Protein AF-A0A060BIB0-F1 (afdb_monomer_lite)

Structure (mmCIF, N/CA/C/O backbone):
data_AF-A0A060BIB0-F1
#
_entry.id   AF-A0A060BIB0-F1
#
loop_
_atom_site.group_PDB
_atom_site.id
_atom_site.type_symbol
_atom_site.label_atom_id
_atom_site.label_alt_id
_atom_site.label_comp_id
_atom_site.label_asym_id
_atom_site.label_entity_id
_atom_site.label_seq_id
_atom_site.pdbx_PDB_ins_code
_atom_site.Cartn_x
_atom_site.Cartn_y
_atom_site.Cartn_z
_atom_site.occupancy
_atom_site.B_iso_or_equiv
_atom_site.auth_seq_id
_atom_site.auth_comp_id
_atom_site.auth_asym_id
_atom_site.auth_atom_id
_atom_site.pdbx_PDB_model_num
ATOM 1 N N . HIS A 1 1 ? 27.820 -22.436 -10.047 1.00 47.22 1 HIS A N 1
ATOM 2 C CA . HIS A 1 1 ? 26.794 -23.005 -9.158 1.00 47.22 1 HIS A CA 1
ATOM 3 C C . HIS A 1 1 ? 25.619 -22.048 -9.195 1.00 47.22 1 HIS A C 1
ATOM 5 O O . HI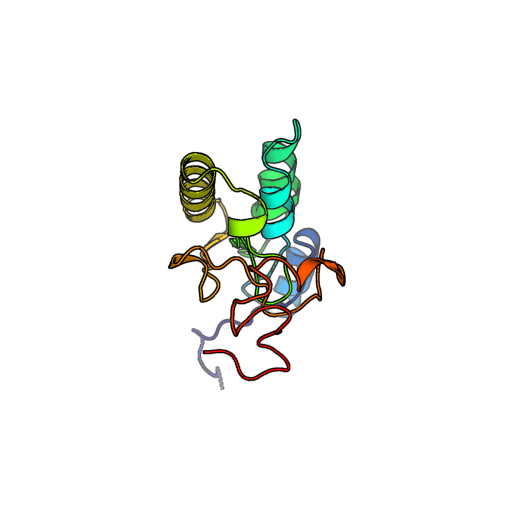S A 1 1 ? 25.617 -21.094 -8.431 1.00 47.22 1 HIS A O 1
ATOM 11 N N . ASP A 1 2 ? 24.694 -22.242 -10.137 1.00 58.00 2 ASP A N 1
ATOM 12 C CA . ASP A 1 2 ? 23.439 -21.484 -10.164 1.00 58.00 2 ASP A CA 1
ATOM 13 C C . ASP A 1 2 ? 22.586 -21.990 -9.004 1.00 58.00 2 ASP A C 1
ATOM 15 O O . ASP A 1 2 ? 21.929 -23.028 -9.093 1.00 58.00 2 ASP A O 1
ATOM 19 N N . ALA A 1 3 ? 22.715 -21.323 -7.861 1.00 70.62 3 ALA A N 1
ATOM 20 C CA . ALA A 1 3 ? 21.823 -21.521 -6.737 1.00 70.62 3 ALA A CA 1
ATOM 21 C C . ALA A 1 3 ? 20.430 -21.052 -7.182 1.00 70.62 3 ALA A C 1
ATOM 23 O O . ALA A 1 3 ? 20.235 -19.864 -7.396 1.00 70.62 3 ALA A O 1
ATOM 24 N N . ASP A 1 4 ? 19.531 -22.013 -7.406 1.00 84.38 4 ASP A N 1
ATOM 25 C CA . ASP A 1 4 ? 18.105 -21.864 -7.727 1.00 84.38 4 ASP A CA 1
ATOM 26 C C . ASP A 1 4 ? 17.728 -20.706 -8.680 1.00 84.38 4 ASP A C 1
ATOM 28 O O . ASP A 1 4 ? 17.464 -19.577 -8.268 1.00 84.38 4 ASP A O 1
ATOM 32 N N . SER A 1 5 ? 17.593 -21.009 -9.978 1.00 85.00 5 SER A N 1
ATOM 33 C CA . SER A 1 5 ? 17.147 -20.044 -10.997 1.00 85.00 5 SER A CA 1
ATOM 34 C C . SER A 1 5 ? 15.724 -19.503 -10.785 1.00 85.00 5 SER A C 1
ATOM 36 O O . SER A 1 5 ? 15.332 -18.560 -11.472 1.00 85.00 5 SER A O 1
ATOM 38 N N . GLY A 1 6 ? 14.937 -20.117 -9.895 1.00 90.38 6 GLY A N 1
ATOM 39 C CA . GLY A 1 6 ? 13.609 -19.654 -9.501 1.00 90.38 6 GLY A CA 1
ATOM 40 C C . GLY A 1 6 ? 13.614 -18.663 -8.335 1.00 90.38 6 GLY A C 1
ATOM 41 O O . GLY A 1 6 ? 12.561 -18.108 -8.021 1.00 90.38 6 GLY A O 1
ATOM 42 N N . PHE A 1 7 ? 14.763 -18.419 -7.697 1.00 94.25 7 PHE A N 1
ATOM 43 C CA . PHE A 1 7 ? 14.845 -17.546 -6.533 1.00 94.25 7 PHE A CA 1
ATOM 44 C C . PHE A 1 7 ? 14.578 -16.077 -6.901 1.00 94.25 7 PHE A C 1
ATOM 46 O O . PHE A 1 7 ? 15.178 -15.520 -7.824 1.00 94.25 7 PHE A O 1
ATOM 53 N N . ILE A 1 8 ? 13.680 -15.430 -6.155 1.00 95.06 8 ILE A N 1
ATOM 54 C CA . ILE A 1 8 ? 13.283 -14.033 -6.364 1.00 95.06 8 ILE A CA 1
ATOM 55 C C . ILE A 1 8 ? 13.875 -13.172 -5.252 1.00 95.06 8 ILE A C 1
ATOM 57 O O . ILE A 1 8 ? 13.565 -13.353 -4.077 1.00 95.06 8 ILE A O 1
ATOM 61 N N . LEU A 1 9 ? 14.680 -12.183 -5.641 1.00 96.69 9 LEU A N 1
ATOM 62 C CA . LEU A 1 9 ? 15.106 -11.103 -4.755 1.00 96.69 9 LEU A CA 1
ATOM 63 C C . LEU A 1 9 ? 14.104 -9.944 -4.830 1.00 96.69 9 LEU A C 1
ATOM 65 O O . LEU A 1 9 ? 13.848 -9.403 -5.912 1.00 96.69 9 LEU A O 1
ATOM 69 N N . TRP A 1 10 ? 13.575 -9.551 -3.672 1.00 97.81 10 TRP A N 1
ATOM 70 C CA . TRP A 1 10 ? 12.656 -8.426 -3.502 1.00 97.81 10 TRP A CA 1
ATOM 71 C C . TRP A 1 10 ? 13.405 -7.220 -2.923 1.00 97.81 10 TRP A C 1
ATOM 73 O O . TRP A 1 10 ? 13.979 -7.292 -1.842 1.00 97.81 10 TRP A O 1
ATOM 83 N N . SER A 1 11 ? 13.420 -6.116 -3.671 1.00 98.12 11 SER A N 1
ATOM 84 C CA . SER A 1 11 ? 13.951 -4.830 -3.227 1.00 98.12 11 SER A CA 1
ATOM 85 C C . SER A 1 11 ? 12.944 -4.095 -2.339 1.00 98.12 11 SER A C 1
ATOM 87 O O . SER A 1 11 ? 11.837 -3.788 -2.783 1.00 98.12 11 SER A O 1
ATOM 89 N N . GLU A 1 12 ? 13.361 -3.724 -1.129 1.00 97.06 12 GLU A N 1
ATOM 90 C CA . GLU A 1 12 ? 12.583 -2.898 -0.188 1.00 97.06 12 GLU A CA 1
ATOM 91 C C . GLU A 1 12 ? 12.495 -1.414 -0.607 1.00 97.06 12 GLU A C 1
ATOM 93 O O . GLU A 1 12 ? 12.114 -0.541 0.168 1.00 97.06 12 GLU A O 1
ATOM 98 N N . ASN A 1 13 ? 12.884 -1.072 -1.835 1.00 97.31 13 ASN A N 1
ATOM 99 C CA . ASN A 1 13 ? 12.819 0.306 -2.287 1.00 97.31 13 ASN A CA 1
ATOM 100 C C . ASN A 1 13 ? 11.360 0.720 -2.539 1.00 97.31 13 ASN A C 1
ATOM 102 O O . ASN A 1 13 ? 10.609 0.045 -3.246 1.00 97.31 13 ASN A O 1
ATOM 106 N N . LEU A 1 14 ? 10.963 1.840 -1.941 1.00 97.56 14 LEU A N 1
ATOM 107 C CA . LEU A 1 14 ? 9.611 2.368 -2.063 1.00 97.56 14 LEU A CA 1
ATOM 108 C C . LEU A 1 14 ? 9.417 3.160 -3.353 1.00 97.56 14 LEU A C 1
ATOM 110 O O . LEU A 1 14 ? 8.287 3.266 -3.795 1.00 97.56 14 LEU A O 1
ATOM 114 N N . ASP A 1 15 ? 10.472 3.701 -3.970 1.00 97.50 15 ASP A N 1
ATOM 115 C CA . ASP A 1 15 ? 10.366 4.500 -5.195 1.00 97.50 15 ASP A CA 1
ATOM 116 C C . ASP A 1 15 ? 10.354 3.607 -6.452 1.00 97.50 15 ASP A C 1
ATOM 118 O O . ASP A 1 15 ? 11.395 3.042 -6.812 1.00 97.50 15 ASP A O 1
ATOM 122 N N . PRO A 1 16 ? 9.230 3.507 -7.191 1.00 97.44 16 PRO A N 1
ATOM 123 C CA . PRO A 1 16 ? 9.155 2.730 -8.425 1.00 97.44 16 PRO A CA 1
ATOM 124 C C . PRO A 1 16 ? 10.141 3.199 -9.502 1.00 97.44 16 PRO A C 1
ATOM 126 O O . PRO A 1 16 ? 10.565 2.398 -10.335 1.00 97.44 16 PRO A O 1
ATOM 129 N N . ALA A 1 17 ? 10.571 4.468 -9.489 1.00 97.69 17 ALA A N 1
ATOM 130 C CA . ALA A 1 17 ? 11.569 4.968 -10.435 1.00 97.69 17 ALA A CA 1
ATOM 131 C C . ALA A 1 17 ? 12.948 4.312 -10.251 1.00 97.69 17 ALA A C 1
ATOM 133 O O . ALA A 1 17 ? 13.761 4.315 -11.178 1.00 97.69 17 ALA A O 1
ATOM 134 N N . ALA A 1 18 ? 13.210 3.702 -9.092 1.00 97.69 18 ALA A N 1
ATOM 135 C CA . ALA A 1 18 ? 14.424 2.939 -8.843 1.00 97.69 18 ALA A CA 1
ATOM 136 C C . ALA A 1 18 ? 14.411 1.535 -9.479 1.00 97.69 18 ALA A C 1
ATOM 138 O O . ALA A 1 18 ? 15.417 0.827 -9.388 1.00 97.69 18 ALA A O 1
ATOM 139 N N . GLY A 1 19 ? 13.324 1.131 -10.153 1.00 97.31 19 GLY A N 1
ATOM 140 C CA . GLY A 1 19 ? 13.174 -0.196 -10.756 1.00 97.31 19 GLY A CA 1
ATOM 141 C C . GLY A 1 19 ? 14.315 -0.581 -11.706 1.00 97.31 19 GLY A C 1
ATOM 142 O O . GLY A 1 19 ? 14.835 -1.692 -11.614 1.00 97.31 19 GLY A O 1
ATOM 143 N N . SER A 1 20 ? 14.783 0.340 -12.557 1.00 97.44 20 SER A N 1
ATOM 144 C CA . SER A 1 20 ? 15.910 0.078 -13.472 1.00 97.44 20 SER A CA 1
ATOM 145 C C . SER A 1 20 ? 17.214 -0.210 -12.717 1.00 97.44 20 SER A C 1
ATOM 147 O O . SER A 1 20 ? 17.966 -1.111 -13.091 1.00 97.44 20 SER A O 1
ATOM 149 N N . LYS A 1 21 ? 17.468 0.525 -11.624 1.00 98.00 21 LYS A N 1
ATOM 150 C CA . LYS A 1 21 ? 18.641 0.323 -10.764 1.00 98.00 21 LYS A CA 1
ATOM 151 C C . LYS A 1 21 ? 18.548 -1.012 -10.022 1.00 98.00 21 LYS A C 1
ATOM 153 O O . LYS A 1 21 ? 19.481 -1.803 -10.094 1.00 98.00 21 LYS A O 1
ATOM 158 N N . ALA A 1 22 ? 17.410 -1.297 -9.389 1.00 97.88 22 ALA A N 1
ATOM 159 C CA . ALA A 1 22 ? 17.183 -2.556 -8.681 1.00 97.88 22 ALA A CA 1
ATOM 160 C C . ALA A 1 22 ? 17.324 -3.770 -9.620 1.00 97.88 22 ALA A C 1
ATOM 162 O O . ALA A 1 22 ? 17.942 -4.774 -9.273 1.00 97.88 22 ALA A O 1
ATOM 163 N N . LYS A 1 23 ? 16.831 -3.662 -10.858 1.00 97.69 23 LYS A N 1
ATOM 164 C CA . LYS A 1 23 ? 17.000 -4.702 -11.880 1.00 97.69 23 LYS A CA 1
ATOM 165 C C . LYS A 1 23 ? 18.471 -4.958 -12.216 1.00 97.69 23 LYS A C 1
ATOM 167 O O . LYS A 1 23 ? 18.868 -6.114 -12.339 1.00 97.69 23 LYS A O 1
ATOM 172 N N . ALA A 1 24 ? 19.278 -3.903 -12.349 1.00 97.69 24 ALA A N 1
ATOM 173 C CA . ALA A 1 24 ? 20.717 -4.023 -12.595 1.00 97.69 24 ALA A CA 1
ATOM 174 C C . ALA A 1 24 ? 21.471 -4.660 -11.410 1.00 97.69 24 ALA A C 1
ATOM 176 O O . ALA A 1 24 ? 22.474 -5.336 -11.616 1.00 97.69 24 ALA A O 1
ATOM 177 N N . GLU A 1 25 ? 20.960 -4.490 -10.189 1.00 97.00 25 GLU A N 1
ATOM 178 C CA . GLU A 1 25 ? 21.479 -5.105 -8.958 1.00 97.00 25 GLU A CA 1
ATOM 179 C C . GLU A 1 25 ? 21.005 -6.560 -8.752 1.00 97.00 25 GLU A C 1
ATOM 181 O O . GLU A 1 25 ? 21.425 -7.216 -7.802 1.00 97.00 25 GLU A O 1
ATOM 186 N N . GLY A 1 26 ? 20.166 -7.092 -9.650 1.00 95.88 26 GLY A N 1
ATOM 187 C CA . GLY A 1 26 ? 19.717 -8.489 -9.637 1.00 95.88 26 GLY A CA 1
ATOM 188 C C . GLY A 1 26 ? 18.354 -8.734 -8.984 1.00 95.88 26 GLY A C 1
ATOM 189 O O . GLY A 1 26 ? 17.908 -9.882 -8.935 1.00 95.88 26 GLY A O 1
ATOM 190 N N . TYR A 1 27 ? 17.658 -7.688 -8.531 1.00 97.69 27 TYR A N 1
ATOM 191 C CA . TYR A 1 27 ? 16.298 -7.808 -8.002 1.00 97.69 27 TYR A CA 1
ATOM 192 C C . TYR A 1 27 ? 15.276 -8.116 -9.101 1.00 97.69 27 TYR A C 1
ATOM 194 O O . TYR A 1 27 ? 15.463 -7.795 -10.278 1.00 97.69 27 TYR A O 1
ATOM 202 N N . ARG A 1 28 ? 14.166 -8.743 -8.703 1.00 97.44 28 ARG A N 1
ATOM 203 C CA . ARG A 1 28 ? 13.066 -9.150 -9.594 1.00 97.44 28 ARG A CA 1
ATOM 204 C C . ARG A 1 28 ? 11.695 -8.615 -9.173 1.00 97.44 28 ARG A C 1
ATOM 206 O O . ARG A 1 28 ? 10.748 -8.762 -9.935 1.00 97.44 28 ARG A O 1
ATOM 213 N N . LEU A 1 29 ? 11.607 -7.985 -8.005 1.00 97.94 29 LEU A N 1
ATOM 214 C CA . LEU A 1 29 ? 10.409 -7.367 -7.435 1.00 97.94 29 LEU A CA 1
ATOM 215 C C . LEU A 1 29 ? 10.831 -6.113 -6.653 1.00 97.94 29 LEU A C 1
ATOM 217 O O . LEU A 1 29 ? 11.915 -6.106 -6.065 1.00 97.94 29 LEU A O 1
ATOM 221 N N . ILE A 1 30 ? 10.000 -5.073 -6.631 1.00 98.25 30 ILE A N 1
ATOM 222 C CA . ILE A 1 30 ? 10.210 -3.859 -5.827 1.00 98.25 30 ILE A CA 1
ATOM 223 C C . ILE A 1 30 ? 8.962 -3.551 -4.990 1.00 98.25 30 ILE A C 1
ATOM 225 O O . ILE A 1 30 ? 7.845 -3.754 -5.460 1.00 98.25 30 ILE A O 1
ATOM 229 N N . SER A 1 31 ? 9.137 -3.057 -3.761 1.00 97.94 31 SER A N 1
ATOM 230 C CA . SER A 1 31 ? 8.013 -2.747 -2.864 1.00 97.94 31 SER A CA 1
ATOM 231 C C . SER A 1 31 ? 7.087 -1.666 -3.418 1.00 97.94 31 SER A C 1
ATOM 233 O O . SER A 1 31 ? 5.876 -1.867 -3.469 1.00 97.94 31 SER A O 1
ATOM 235 N N . GLY A 1 32 ? 7.630 -0.529 -3.857 1.00 97.50 32 GLY A N 1
ATOM 236 C CA . GLY A 1 32 ? 6.792 0.604 -4.251 1.00 97.50 32 GLY A CA 1
ATOM 237 C C . GLY A 1 32 ? 6.033 1.238 -3.074 1.00 97.50 32 GLY A C 1
ATOM 238 O O . GLY A 1 32 ? 6.232 0.884 -1.911 1.00 97.50 32 GLY A O 1
ATOM 239 N N . PHE A 1 33 ? 5.123 2.162 -3.389 1.00 97.31 33 PHE A N 1
ATOM 240 C CA . PHE A 1 33 ? 4.291 2.876 -2.409 1.00 97.31 33 PHE A CA 1
ATOM 241 C C . PHE A 1 33 ? 2.795 2.871 -2.760 1.00 97.31 33 PHE A C 1
ATOM 243 O O . PHE A 1 33 ? 2.078 3.814 -2.437 1.00 97.31 33 PHE A O 1
ATOM 250 N N . SER A 1 34 ? 2.289 1.825 -3.422 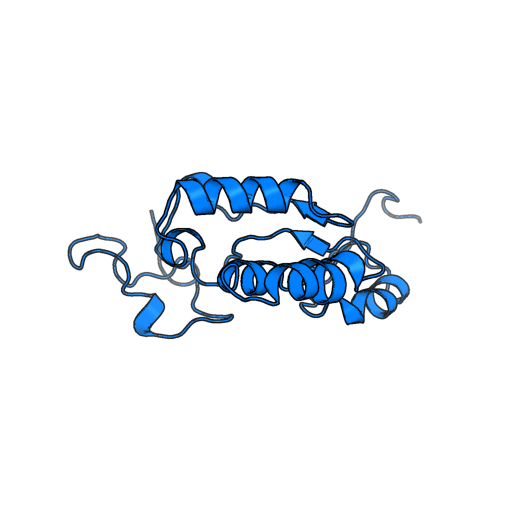1.00 97.56 34 SER A N 1
ATOM 251 C CA . SER A 1 34 ? 0.891 1.789 -3.894 1.00 97.56 34 SER A CA 1
ATOM 252 C C . SER A 1 34 ? -0.146 2.044 -2.781 1.00 97.56 34 SER A C 1
ATOM 254 O O . SER A 1 34 ? -1.142 2.722 -3.036 1.00 97.56 34 SER A O 1
ATOM 256 N N . TYR A 1 35 ? 0.130 1.639 -1.533 1.00 97.56 35 TYR A N 1
ATOM 257 C CA . TYR A 1 35 ? -0.681 1.965 -0.347 1.00 97.56 35 TYR A CA 1
ATOM 258 C C . TYR A 1 35 ? -0.947 3.475 -0.191 1.00 97.56 35 TYR A C 1
ATOM 260 O O . TYR A 1 35 ? -2.047 3.890 0.178 1.00 97.56 35 TYR A O 1
ATOM 268 N N . TYR A 1 36 ? 0.045 4.310 -0.512 1.00 97.44 36 TYR A N 1
ATOM 269 C CA . TYR A 1 36 ? -0.043 5.763 -0.417 1.00 97.44 36 TYR A CA 1
ATOM 270 C C . TYR A 1 36 ? -0.955 6.325 -1.508 1.00 97.44 36 TYR A C 1
ATOM 272 O O . TYR A 1 36 ? -1.820 7.156 -1.235 1.00 97.44 36 TYR A O 1
ATOM 280 N N . ASP A 1 37 ? -0.835 5.822 -2.737 1.00 97.56 37 ASP A N 1
ATOM 281 C CA . ASP A 1 37 ? -1.743 6.211 -3.816 1.00 97.56 37 ASP A CA 1
ATOM 282 C C . ASP A 1 37 ? -3.189 5.808 -3.490 1.00 97.56 37 ASP A C 1
ATOM 284 O O . ASP A 1 37 ? -4.107 6.611 -3.671 1.00 97.56 37 ASP A O 1
ATOM 288 N N . TYR A 1 38 ? -3.407 4.607 -2.939 1.00 97.50 38 TYR A N 1
ATOM 289 C CA . TYR A 1 38 ? -4.737 4.153 -2.520 1.00 97.50 38 TYR A CA 1
ATOM 290 C C . TYR A 1 38 ? -5.320 4.956 -1.360 1.00 97.50 38 TYR A C 1
ATOM 292 O O . TYR A 1 38 ? -6.534 5.164 -1.326 1.00 97.50 38 TYR A O 1
ATOM 300 N N . LYS A 1 39 ? -4.500 5.458 -0.430 1.00 96.19 39 LYS A N 1
ATOM 301 C CA . LYS A 1 39 ? -4.953 6.408 0.600 1.00 96.19 39 LYS A CA 1
ATOM 302 C C . LYS A 1 39 ? -5.570 7.664 -0.021 1.00 96.19 39 LYS A C 1
ATOM 304 O O . LYS A 1 39 ? -6.540 8.187 0.519 1.00 96.19 39 LYS A O 1
ATOM 309 N N . HIS A 1 40 ? -5.063 8.091 -1.176 1.00 96.25 40 HIS A N 1
ATOM 310 C CA . HIS A 1 40 ? -5.501 9.273 -1.918 1.00 96.25 40 HIS A CA 1
ATOM 311 C C . HIS A 1 40 ? -6.389 8.940 -3.131 1.00 96.25 40 HIS A C 1
ATOM 313 O O . HIS A 1 40 ? -6.360 9.646 -4.143 1.00 96.25 40 HIS A O 1
ATOM 319 N N . ALA A 1 41 ? -7.195 7.875 -3.043 1.00 96.06 41 ALA A N 1
ATOM 320 C CA . ALA A 1 41 ? -8.078 7.428 -4.127 1.00 96.06 41 ALA A CA 1
ATOM 321 C C . ALA A 1 41 ? -9.150 8.455 -4.554 1.00 96.06 41 ALA A C 1
ATOM 323 O O . ALA A 1 41 ? -9.713 8.346 -5.641 1.00 96.06 41 ALA A O 1
ATOM 324 N N . ASP A 1 42 ? -9.436 9.453 -3.719 1.00 94.31 42 ASP A N 1
ATOM 325 C CA . ASP A 1 42 ? -10.341 10.572 -3.997 1.00 94.31 42 ASP A CA 1
ATOM 326 C C . ASP A 1 42 ? -9.672 11.731 -4.760 1.00 94.31 42 ASP A C 1
ATOM 328 O O . ASP A 1 42 ? -10.348 12.642 -5.244 1.00 94.31 42 ASP A O 1
ATOM 332 N N . SER A 1 43 ? -8.346 11.701 -4.910 1.00 95.88 43 SER A N 1
ATOM 333 C CA . SER A 1 43 ? -7.595 12.710 -5.649 1.00 95.88 43 SER A CA 1
ATOM 334 C C . SER A 1 43 ? -7.953 12.709 -7.135 1.00 95.88 43 SER A C 1
ATOM 336 O O . SER A 1 43 ? -7.935 11.675 -7.803 1.00 95.88 43 SER A O 1
ATOM 338 N N . ALA A 1 44 ? -8.120 13.903 -7.714 1.00 95.69 44 ALA A N 1
ATOM 339 C CA . ALA A 1 44 ? -8.288 14.083 -9.161 1.00 95.69 44 ALA A CA 1
ATOM 340 C C . ALA A 1 44 ? -7.118 13.509 -9.988 1.00 95.69 44 ALA A C 1
ATOM 342 O O . ALA A 1 44 ? -7.243 13.292 -11.192 1.00 95.69 44 ALA A O 1
ATOM 343 N N . CYS A 1 45 ? -5.964 13.280 -9.354 1.00 96.44 45 CYS A N 1
ATOM 344 C CA . CYS A 1 45 ? -4.769 12.741 -9.992 1.00 96.44 45 CYS A CA 1
ATOM 345 C C . CYS A 1 45 ? -4.534 11.251 -9.708 1.00 96.44 45 CYS A C 1
ATOM 347 O O . CYS A 1 45 ? -3.535 10.726 -10.197 1.00 96.44 45 CYS A O 1
ATOM 349 N N . PHE A 1 46 ? -5.428 10.574 -8.975 1.00 97.19 46 PHE A N 1
ATOM 350 C CA . PHE A 1 46 ? -5.249 9.191 -8.521 1.00 97.19 46 PHE A CA 1
ATOM 351 C C . PHE A 1 46 ? -4.792 8.249 -9.642 1.00 97.19 46 PHE A C 1
ATOM 353 O O . PHE A 1 46 ? -3.704 7.690 -9.559 1.00 97.19 46 PHE A O 1
ATOM 360 N N . ASN A 1 47 ? -5.549 8.166 -10.742 1.00 96.12 47 ASN A N 1
ATOM 361 C CA . ASN A 1 47 ? -5.229 7.271 -11.863 1.00 96.12 47 ASN A CA 1
ATOM 362 C C . ASN A 1 47 ? -3.834 7.527 -12.450 1.00 96.12 47 ASN A C 1
ATOM 364 O O . ASN A 1 47 ? -3.119 6.588 -12.789 1.00 96.12 47 ASN A O 1
ATOM 368 N N . ARG A 1 48 ? -3.438 8.800 -12.580 1.00 97.31 48 ARG A N 1
ATOM 369 C CA . ARG A 1 48 ? -2.120 9.161 -13.115 1.00 97.31 48 ARG A CA 1
ATOM 370 C C . ARG A 1 48 ? -1.016 8.789 -12.133 1.00 97.31 48 ARG A C 1
ATOM 372 O O . ARG A 1 48 ? 0.015 8.286 -12.565 1.00 97.31 48 ARG A O 1
ATOM 379 N N . ASN A 1 49 ? -1.224 9.043 -10.845 1.00 97.38 49 ASN A N 1
ATOM 380 C CA . ASN A 1 49 ? -0.237 8.748 -9.817 1.00 97.38 49 ASN A CA 1
ATOM 381 C C . ASN A 1 49 ? -0.028 7.238 -9.707 1.00 97.38 49 ASN A C 1
ATOM 383 O O . ASN A 1 49 ? 1.079 6.776 -9.959 1.00 97.38 49 ASN A O 1
ATOM 387 N N . ILE A 1 50 ? -1.099 6.470 -9.499 1.00 97.56 50 ILE A N 1
ATOM 388 C CA . ILE A 1 50 ? -0.992 5.027 -9.283 1.00 97.56 50 ILE A CA 1
ATOM 389 C C . ILE A 1 50 ? -0.472 4.274 -10.514 1.00 97.56 50 ILE A C 1
ATOM 391 O O . ILE A 1 50 ? 0.315 3.339 -10.383 1.00 97.56 50 ILE A O 1
ATOM 395 N N . LEU A 1 51 ? -0.850 4.692 -11.729 1.00 97.50 51 LEU A N 1
ATOM 396 C CA . LEU A 1 51 ? -0.371 4.052 -12.956 1.00 97.50 51 LEU A CA 1
ATOM 397 C C . LEU A 1 51 ? 0.992 4.593 -13.382 1.00 97.50 51 LEU A C 1
ATOM 399 O O . LEU A 1 51 ? 1.949 3.834 -13.459 1.00 97.50 51 LEU A O 1
ATOM 403 N N . CYS A 1 52 ? 1.097 5.886 -13.691 1.00 97.44 52 CYS A N 1
ATOM 404 C CA . CYS A 1 52 ? 2.293 6.451 -14.322 1.00 97.44 52 CYS A CA 1
ATOM 405 C C . CYS A 1 52 ? 3.403 6.794 -13.323 1.00 97.44 52 CYS A C 1
ATOM 407 O O . CYS A 1 52 ? 4.569 6.793 -13.709 1.00 97.44 52 CYS A O 1
ATOM 409 N N . GLY A 1 53 ? 3.051 7.138 -12.082 1.00 96.75 53 GLY A N 1
ATOM 410 C CA . GLY A 1 53 ? 4.004 7.353 -10.987 1.00 96.75 53 GLY A CA 1
ATOM 411 C C . GLY A 1 53 ? 4.314 6.074 -10.203 1.00 96.75 53 GLY A C 1
ATOM 412 O O . GLY A 1 53 ? 5.425 5.933 -9.704 1.00 96.75 53 GLY A O 1
ATOM 413 N N . GLY A 1 54 ? 3.353 5.151 -10.147 1.00 97.19 54 GLY A N 1
ATOM 414 C CA . GLY A 1 54 ? 3.432 3.864 -9.467 1.00 97.19 54 GLY A CA 1
ATOM 415 C C . GLY A 1 54 ? 3.833 2.721 -10.400 1.00 97.19 54 GLY A C 1
ATOM 416 O O . GLY A 1 54 ? 4.996 2.560 -10.766 1.00 97.19 54 GLY A O 1
ATOM 417 N N . PHE A 1 55 ? 2.858 1.904 -10.794 1.00 98.19 55 PHE A N 1
ATOM 418 C CA . PHE A 1 55 ? 3.082 0.596 -11.421 1.00 98.19 55 PHE A CA 1
ATOM 419 C C . PHE A 1 55 ? 3.867 0.623 -12.740 1.00 98.19 55 PHE A C 1
ATOM 421 O O . PHE A 1 55 ? 4.765 -0.193 -12.946 1.00 98.19 55 PHE A O 1
ATOM 428 N N . LEU A 1 56 ? 3.549 1.552 -13.644 1.00 97.88 56 LEU A N 1
ATOM 429 C CA . LEU A 1 56 ? 4.187 1.661 -14.964 1.00 97.88 56 LEU A CA 1
ATOM 430 C C . LEU A 1 56 ? 5.509 2.433 -14.924 1.00 97.88 56 LEU A C 1
ATOM 432 O O . LEU A 1 56 ? 6.185 2.540 -15.945 1.00 97.88 56 LEU A O 1
ATOM 436 N N . LYS A 1 57 ? 5.872 3.000 -13.769 1.00 98.06 57 LYS A N 1
ATOM 437 C CA . LYS A 1 57 ? 7.125 3.739 -13.604 1.00 98.06 57 LYS A CA 1
ATOM 438 C C . LYS A 1 57 ? 8.335 2.815 -13.438 1.00 98.06 57 LYS A C 1
ATOM 440 O O . LYS A 1 57 ? 9.450 3.241 -13.732 1.00 98.06 57 LYS A O 1
ATOM 445 N N . SER A 1 58 ? 8.111 1.589 -12.966 1.00 98.00 58 SER A N 1
ATOM 446 C CA . SER A 1 58 ? 9.154 0.611 -12.651 1.00 98.00 58 SER A CA 1
ATOM 447 C C . SER A 1 58 ? 9.363 -0.401 -13.778 1.00 98.00 58 SER A C 1
ATOM 449 O O . SER A 1 58 ? 8.407 -0.950 -14.318 1.00 98.00 58 SER A O 1
ATOM 451 N N . ASP A 1 59 ? 10.627 -0.730 -14.056 1.00 97.44 59 ASP A N 1
ATOM 452 C CA . ASP A 1 59 ? 11.021 -1.825 -14.960 1.00 97.44 59 ASP A CA 1
ATOM 453 C C . ASP A 1 59 ? 10.883 -3.228 -14.333 1.00 97.44 59 ASP A C 1
ATOM 455 O O . ASP A 1 59 ? 11.120 -4.241 -15.004 1.00 97.44 59 ASP A O 1
ATOM 459 N N . LEU A 1 60 ? 10.574 -3.288 -13.035 1.00 98.06 60 LEU A N 1
ATOM 460 C CA . LEU A 1 60 ? 10.278 -4.500 -12.273 1.00 98.06 60 LEU A CA 1
ATOM 461 C C . LEU A 1 60 ? 8.815 -4.489 -11.816 1.00 98.06 60 LEU A C 1
ATOM 463 O O . LEU A 1 60 ? 8.292 -3.397 -11.564 1.00 98.06 60 LEU A O 1
ATOM 467 N N . PRO A 1 61 ? 8.186 -5.664 -11.622 1.00 98.19 61 PRO A N 1
ATOM 468 C CA . PRO A 1 61 ? 6.911 -5.761 -10.926 1.00 98.19 61 PRO A CA 1
ATOM 469 C C . PRO A 1 61 ? 6.947 -5.015 -9.594 1.00 98.19 61 PRO A C 1
ATOM 471 O O . PRO A 1 61 ? 7.932 -5.101 -8.859 1.00 98.19 61 PRO A O 1
ATOM 474 N N . VAL A 1 62 ? 5.875 -4.283 -9.307 1.00 98.44 62 VAL A N 1
ATOM 475 C CA . VAL A 1 62 ? 5.697 -3.525 -8.067 1.00 98.44 62 VAL A CA 1
ATOM 476 C C . VAL A 1 62 ? 4.737 -4.277 -7.156 1.00 98.44 62 VAL A C 1
ATOM 478 O O . VAL A 1 62 ? 3.706 -4.785 -7.606 1.00 98.44 62 VAL A O 1
ATOM 481 N N . THR A 1 63 ? 5.038 -4.336 -5.866 1.00 98.06 63 THR A N 1
ATOM 482 C CA . THR A 1 63 ? 4.116 -4.897 -4.881 1.00 98.06 63 THR A CA 1
ATOM 483 C C . THR A 1 63 ? 2.837 -4.048 -4.819 1.00 98.06 63 THR A C 1
ATOM 485 O O . THR A 1 63 ? 2.844 -2.856 -4.505 1.00 98.06 63 THR A O 1
ATOM 488 N N . ALA A 1 64 ? 1.714 -4.671 -5.166 1.00 98.19 64 ALA A N 1
ATOM 489 C CA . ALA A 1 64 ? 0.385 -4.077 -5.150 1.00 98.19 64 ALA A CA 1
ATOM 490 C C . ALA A 1 64 ? -0.216 -4.230 -3.751 1.00 98.19 64 ALA A C 1
ATOM 492 O O . ALA A 1 64 ? -0.847 -5.248 -3.453 1.00 98.19 64 ALA A O 1
ATOM 493 N N . SER A 1 65 ? -0.011 -3.234 -2.892 1.00 97.88 65 SER A N 1
ATOM 494 C CA . SER A 1 65 ? -0.452 -3.214 -1.499 1.00 97.88 65 SER A CA 1
ATOM 495 C C . SER A 1 65 ? -1.479 -2.105 -1.256 1.00 97.88 65 SER A C 1
ATOM 497 O O . SER A 1 65 ? -1.336 -0.976 -1.716 1.00 97.88 65 SER A O 1
ATOM 499 N N . LEU A 1 66 ? -2.540 -2.431 -0.514 1.00 98.12 66 LEU A N 1
ATOM 500 C CA . LEU A 1 66 ? -3.478 -1.431 0.020 1.00 98.12 66 LEU A CA 1
ATOM 501 C C . LEU A 1 66 ? -2.994 -0.872 1.366 1.00 98.12 66 LEU A C 1
ATOM 503 O O . LEU A 1 66 ? -3.313 0.257 1.725 1.00 98.12 66 LEU A O 1
ATOM 507 N N . GLU A 1 67 ? -2.234 -1.687 2.092 1.00 98.31 67 GLU A N 1
ATOM 508 C CA . GLU A 1 67 ? -1.552 -1.406 3.351 1.00 98.31 67 GLU A CA 1
ATOM 509 C C . GLU A 1 67 ? -0.348 -2.357 3.476 1.00 98.31 67 GLU A C 1
ATOM 511 O O . GLU A 1 67 ? -0.301 -3.418 2.845 1.00 98.31 67 GLU A O 1
ATOM 516 N N . THR A 1 68 ? 0.621 -1.987 4.302 1.00 98.06 68 THR A N 1
ATOM 517 C CA . THR A 1 68 ? 1.744 -2.821 4.751 1.00 98.06 68 THR A CA 1
ATOM 518 C C . THR A 1 68 ? 1.841 -2.769 6.285 1.00 98.06 68 THR A C 1
ATOM 520 O O . THR A 1 68 ? 1.202 -1.905 6.898 1.00 98.06 68 THR A O 1
ATOM 523 N N . PRO A 1 69 ? 2.641 -3.644 6.928 1.00 97.94 69 PRO A N 1
ATOM 524 C CA . PRO A 1 69 ? 2.824 -3.625 8.381 1.00 97.94 69 PRO A CA 1
ATOM 525 C C . PRO A 1 69 ? 3.271 -2.269 8.948 1.00 97.94 69 PRO A C 1
ATOM 527 O O . PRO A 1 69 ? 2.935 -1.938 10.084 1.00 97.94 69 PRO A O 1
ATOM 530 N N . ASP A 1 70 ? 3.980 -1.462 8.157 1.00 97.62 70 ASP A N 1
ATOM 531 C CA . ASP A 1 70 ? 4.497 -0.160 8.586 1.00 97.62 70 ASP A CA 1
ATOM 532 C C . ASP A 1 70 ? 3.531 1.007 8.368 1.00 97.62 70 ASP A C 1
ATOM 534 O O . ASP A 1 70 ?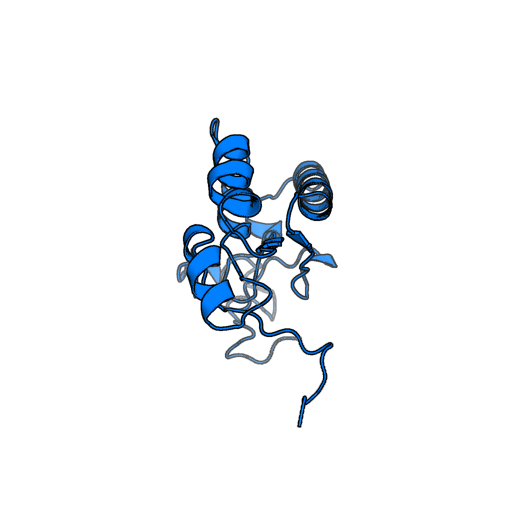 3.829 2.120 8.792 1.00 97.62 70 ASP A O 1
ATOM 538 N N . THR A 1 71 ? 2.385 0.782 7.726 1.00 98.00 71 THR A N 1
ATOM 539 C CA . THR A 1 71 ? 1.437 1.841 7.334 1.00 98.00 71 THR A CA 1
ATOM 540 C C . THR A 1 71 ? 0.145 1.792 8.154 1.00 98.00 71 THR A C 1
ATOM 542 O O . THR A 1 71 ? -0.157 0.765 8.770 1.00 98.00 71 THR A O 1
ATOM 545 N N . PRO A 1 72 ? -0.675 2.861 8.166 1.00 97.88 72 PRO A N 1
ATOM 546 C CA . PRO A 1 72 ? -2.030 2.770 8.696 1.00 97.88 72 PRO A CA 1
ATOM 547 C C . PRO A 1 72 ? -2.860 1.718 7.950 1.00 97.88 72 PRO A C 1
ATOM 549 O O . PRO A 1 72 ? -2.714 1.536 6.741 1.00 97.88 72 PRO A O 1
ATOM 552 N N . ARG A 1 73 ? -3.800 1.083 8.656 1.00 98.00 73 ARG A N 1
ATOM 553 C CA . ARG A 1 73 ? -4.712 0.110 8.048 1.00 98.00 73 ARG A CA 1
ATOM 554 C C . ARG A 1 73 ? -5.612 0.760 6.997 1.00 98.00 73 ARG A C 1
ATOM 556 O O . ARG A 1 73 ? -6.249 1.790 7.235 1.00 98.00 73 ARG A O 1
ATOM 563 N N . PHE A 1 74 ? -5.761 0.103 5.858 1.00 97.75 74 PHE A N 1
ATOM 564 C CA . PHE A 1 74 ? -6.635 0.494 4.762 1.00 97.75 74 PHE A CA 1
ATOM 565 C C . PHE A 1 74 ? -8.103 0.583 5.203 1.00 97.75 74 PHE A C 1
ATOM 567 O O . PHE A 1 74 ? -8.831 1.490 4.789 1.00 97.75 74 PHE A O 1
ATOM 574 N N . ALA A 1 75 ? -8.532 -0.314 6.100 1.00 97.88 75 ALA A N 1
ATOM 575 C CA . ALA A 1 75 ? -9.872 -0.294 6.684 1.00 97.88 75 ALA A CA 1
ATOM 576 C C . ALA A 1 75 ? -10.139 0.939 7.563 1.00 97.88 75 ALA A C 1
ATOM 578 O O . ALA A 1 75 ? -11.271 1.430 7.598 1.00 97.88 75 ALA A O 1
ATOM 579 N N . TYR A 1 76 ? -9.100 1.469 8.215 1.00 97.25 76 TYR A N 1
ATOM 580 C CA . TYR A 1 76 ? -9.179 2.696 9.003 1.00 97.25 76 TYR A CA 1
ATOM 581 C C . TYR A 1 76 ? -9.270 3.944 8.111 1.00 97.25 76 TYR A C 1
ATOM 583 O O . TYR A 1 76 ? -10.088 4.831 8.374 1.00 97.25 76 TYR A O 1
ATOM 591 N N . ILE A 1 77 ? -8.483 3.987 7.028 1.00 96.38 77 ILE A N 1
ATOM 592 C CA . ILE A 1 77 ? -8.482 5.090 6.054 1.00 96.38 77 ILE A CA 1
ATOM 593 C C . ILE A 1 77 ? -9.832 5.169 5.325 1.00 96.38 77 ILE A C 1
ATOM 595 O O . ILE A 1 77 ? -10.498 6.205 5.329 1.00 96.38 77 ILE A O 1
ATOM 599 N N . HIS A 1 78 ? -10.269 4.064 4.717 1.00 97.12 78 HIS A N 1
ATOM 600 C CA . HIS A 1 78 ? -11.456 4.026 3.863 1.00 97.12 78 HIS A CA 1
ATOM 601 C C . HIS A 1 78 ? -12.623 3.346 4.564 1.00 97.12 78 HIS A C 1
ATOM 603 O O . HIS A 1 78 ? -12.890 2.168 4.359 1.00 97.12 78 HIS A O 1
ATOM 609 N N . LYS A 1 79 ? -13.403 4.077 5.361 1.00 95.94 79 LYS A N 1
ATOM 610 C CA . LYS A 1 79 ? -14.498 3.481 6.160 1.00 95.94 79 LYS A CA 1
ATOM 611 C C . LYS A 1 79 ? -15.637 2.866 5.329 1.00 95.94 79 LYS A C 1
ATOM 613 O O . LYS A 1 79 ? -16.354 1.991 5.814 1.00 95.94 79 LYS A O 1
ATOM 618 N N . ASN A 1 80 ? -15.788 3.265 4.064 1.00 96.81 80 ASN A N 1
ATOM 619 C CA . ASN A 1 80 ? -16.804 2.722 3.163 1.00 96.81 80 ASN A CA 1
ATOM 620 C C . ASN A 1 80 ? -16.388 1.353 2.590 1.00 96.81 80 ASN A C 1
ATOM 622 O O . ASN A 1 80 ? -15.533 1.271 1.710 1.00 96.81 80 ASN A O 1
ATOM 626 N N . VAL A 1 81 ? -17.065 0.286 3.027 1.00 95.88 81 VAL A N 1
ATOM 627 C CA . VAL A 1 81 ? -16.818 -1.106 2.598 1.00 95.88 81 VAL A CA 1
ATOM 628 C C . VAL A 1 81 ? -16.890 -1.280 1.075 1.00 95.88 81 VAL A C 1
ATOM 630 O O . VAL A 1 81 ? -16.074 -1.994 0.500 1.00 95.88 81 VAL A O 1
ATOM 633 N N . ARG A 1 82 ? -17.838 -0.622 0.392 1.00 96.94 82 ARG A N 1
ATOM 634 C CA . ARG A 1 82 ? -17.989 -0.765 -1.068 1.00 96.94 82 ARG A CA 1
ATOM 635 C C . ARG A 1 82 ? -16.794 -0.178 -1.808 1.00 96.94 82 ARG A C 1
ATOM 637 O O . ARG A 1 82 ? -16.316 -0.786 -2.760 1.00 96.94 82 ARG A O 1
ATOM 644 N N . LEU A 1 83 ? -16.310 0.976 -1.347 1.00 96.38 83 LEU A N 1
ATOM 645 C CA . LEU A 1 83 ? -15.110 1.599 -1.896 1.00 96.38 83 LEU A CA 1
ATOM 646 C C . LEU A 1 83 ? -13.882 0.720 -1.642 1.00 96.38 83 LEU A C 1
ATOM 648 O O . LEU A 1 83 ? -13.137 0.457 -2.578 1.00 96.38 83 LEU A O 1
ATOM 652 N N . ARG A 1 84 ? -13.710 0.197 -0.420 1.00 96.12 84 ARG A N 1
ATOM 653 C CA . ARG A 1 84 ? -12.595 -0.713 -0.108 1.00 96.12 84 ARG A CA 1
ATOM 654 C C . ARG A 1 84 ? -12.567 -1.935 -1.010 1.00 96.12 84 ARG A C 1
ATOM 656 O O . ARG A 1 84 ? -11.519 -2.255 -1.554 1.00 96.12 84 ARG A O 1
ATOM 663 N N . ASN A 1 85 ? -13.715 -2.580 -1.201 1.00 96.38 85 ASN A N 1
ATOM 664 C CA . ASN A 1 85 ? -13.809 -3.758 -2.057 1.00 96.38 85 ASN A CA 1
ATOM 665 C C . ASN A 1 85 ? -13.478 -3.418 -3.513 1.00 96.38 85 ASN A C 1
ATOM 667 O O . ASN A 1 85 ? -12.751 -4.164 -4.163 1.00 96.38 85 ASN A O 1
ATOM 671 N N . LEU A 1 86 ? -13.966 -2.279 -4.018 1.00 97.31 86 LEU A N 1
ATOM 672 C CA . LEU A 1 86 ? -13.626 -1.812 -5.361 1.00 97.31 86 LEU A CA 1
ATOM 673 C C . LEU A 1 86 ? -12.116 -1.583 -5.509 1.00 97.31 86 LEU A C 1
ATOM 675 O O . LEU A 1 86 ? -11.530 -2.043 -6.484 1.00 97.31 86 LEU A O 1
ATOM 679 N N . LEU A 1 87 ? -11.489 -0.899 -4.552 1.00 97.38 87 LEU A N 1
ATOM 680 C CA . LEU A 1 87 ? -10.053 -0.615 -4.579 1.00 97.38 87 LEU A CA 1
ATOM 681 C C . LEU A 1 87 ? -9.209 -1.888 -4.424 1.00 97.38 87 LEU A C 1
ATOM 683 O O . LEU A 1 87 ? -8.191 -2.019 -5.094 1.00 97.38 87 LEU A O 1
ATOM 687 N N . ALA A 1 88 ? -9.651 -2.859 -3.622 1.00 96.75 88 ALA A N 1
ATOM 688 C CA . ALA A 1 88 ? -8.990 -4.157 -3.505 1.00 96.75 88 ALA A CA 1
ATOM 689 C C . ALA A 1 88 ? -9.041 -4.958 -4.812 1.00 96.75 88 ALA A C 1
ATOM 691 O O . ALA A 1 88 ? -8.032 -5.530 -5.223 1.00 96.75 88 ALA A O 1
ATOM 692 N N . ILE A 1 89 ? -10.190 -4.954 -5.498 1.00 96.88 89 ILE A N 1
ATOM 693 C CA . ILE A 1 89 ? -10.316 -5.551 -6.832 1.00 96.88 89 ILE A CA 1
ATOM 694 C C . ILE A 1 89 ? -9.398 -4.815 -7.804 1.00 96.88 89 ILE A C 1
ATOM 696 O O . ILE A 1 89 ? -8.598 -5.447 -8.481 1.00 96.88 89 ILE A O 1
ATOM 700 N N . LEU A 1 90 ? -9.466 -3.484 -7.841 1.00 96.44 90 LEU A N 1
ATOM 701 C CA . LEU A 1 90 ? -8.625 -2.663 -8.704 1.00 96.44 90 LEU A CA 1
ATOM 702 C C . LEU A 1 90 ? -7.130 -2.986 -8.510 1.00 96.44 90 LEU A C 1
ATOM 704 O O . LEU A 1 90 ? -6.420 -3.180 -9.494 1.00 96.44 90 LEU A O 1
ATOM 708 N N . ASN A 1 91 ? -6.684 -3.141 -7.262 1.00 97.38 91 ASN A N 1
ATOM 709 C CA . ASN A 1 91 ? -5.317 -3.511 -6.901 1.00 97.38 91 ASN A CA 1
ATOM 710 C C . ASN A 1 91 ? -4.882 -4.884 -7.419 1.00 97.38 91 ASN A C 1
ATOM 712 O O . ASN A 1 91 ? -3.747 -5.034 -7.864 1.00 97.38 91 ASN A O 1
ATOM 716 N N . ALA A 1 92 ? -5.782 -5.867 -7.428 1.00 96.00 92 ALA A N 1
ATOM 717 C CA . ALA A 1 92 ? -5.492 -7.199 -7.957 1.00 96.00 92 ALA A CA 1
ATOM 718 C C . ALA A 1 92 ? -5.291 -7.220 -9.487 1.00 96.00 92 ALA A C 1
ATOM 720 O O . ALA A 1 92 ? -4.712 -8.166 -10.014 1.00 96.00 92 ALA A O 1
ATOM 721 N N . PHE A 1 93 ? -5.754 -6.186 -10.198 1.00 96.50 93 PHE A N 1
ATOM 722 C CA . PHE A 1 93 ? -5.680 -6.081 -11.660 1.00 96.50 93 PHE A CA 1
ATOM 723 C C . PHE A 1 93 ? -4.707 -5.001 -12.151 1.00 96.50 93 PHE A C 1
ATOM 725 O O . PHE A 1 93 ? -4.698 -4.674 -13.341 1.00 96.50 93 PHE A O 1
ATOM 732 N N . MET A 1 94 ? -3.880 -4.439 -11.267 1.00 97.31 94 MET A N 1
ATOM 733 C CA . MET A 1 94 ? -2.897 -3.434 -11.668 1.00 97.31 94 MET A CA 1
ATOM 734 C C . MET A 1 94 ? -1.851 -4.027 -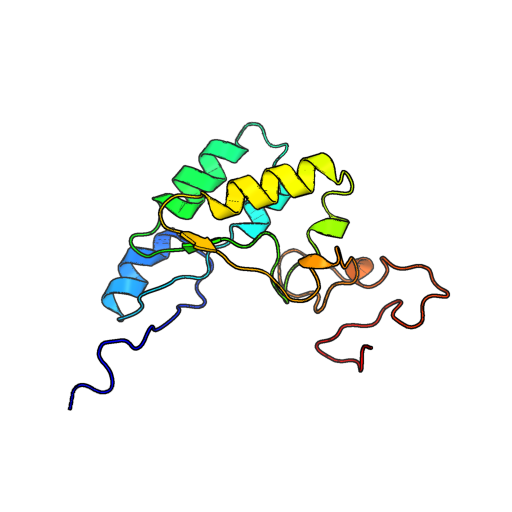12.621 1.00 97.31 94 MET A C 1
ATOM 736 O O . MET A 1 94 ? -1.403 -5.160 -12.418 1.00 97.31 94 MET A O 1
ATOM 740 N N . PRO A 1 95 ? -1.432 -3.290 -13.666 1.00 97.25 95 PRO A N 1
ATOM 741 C CA . PRO A 1 95 ? -0.379 -3.760 -14.555 1.00 97.25 95 PRO A CA 1
ATOM 742 C C . PRO A 1 95 ? 0.939 -3.869 -13.788 1.00 97.25 95 PRO A C 1
ATOM 744 O O . PRO A 1 95 ? 1.149 -3.142 -12.824 1.00 97.25 95 PRO A O 1
ATOM 747 N N . ASN A 1 96 ? 1.847 -4.735 -14.246 1.00 97.69 96 ASN A N 1
ATOM 748 C CA . ASN A 1 96 ? 3.192 -4.848 -13.671 1.00 97.69 96 ASN A CA 1
ATOM 749 C C . ASN A 1 96 ? 3.173 -4.988 -12.132 1.00 97.69 96 ASN A C 1
ATOM 751 O O . ASN A 1 96 ? 3.945 -4.339 -11.428 1.00 97.69 96 ASN A O 1
ATOM 755 N N . SER A 1 97 ? 2.240 -5.783 -11.605 1.00 97.19 97 SER A N 1
ATOM 756 C CA . SER A 1 97 ? 2.009 -5.882 -10.168 1.00 97.19 97 SER A CA 1
ATOM 757 C C . SER A 1 97 ? 2.182 -7.300 -9.635 1.00 97.19 97 SER A C 1
ATOM 759 O O . SER A 1 97 ? 1.937 -8.284 -10.335 1.00 97.19 97 SER A O 1
ATOM 761 N N . ALA A 1 98 ? 2.601 -7.391 -8.375 1.00 97.06 98 ALA A N 1
ATOM 762 C CA . ALA A 1 98 ? 2.502 -8.595 -7.562 1.00 97.06 98 ALA A CA 1
ATOM 763 C C . ALA A 1 98 ? 1.525 -8.315 -6.417 1.00 97.06 98 ALA A C 1
ATOM 765 O O . ALA A 1 98 ? 1.801 -7.473 -5.561 1.00 97.06 98 ALA A O 1
ATOM 766 N N . THR A 1 99 ? 0.363 -8.970 -6.421 1.00 95.88 99 THR A N 1
ATOM 767 C CA . THR A 1 99 ? -0.678 -8.735 -5.411 1.00 95.88 99 THR A CA 1
ATOM 768 C C . THR A 1 99 ? -0.170 -9.069 -4.013 1.00 95.88 99 THR A C 1
ATOM 770 O O . THR A 1 99 ? 0.378 -10.145 -3.782 1.00 95.88 99 THR A O 1
ATOM 773 N N . TYR A 1 100 ? -0.403 -8.154 -3.078 1.00 97.06 100 TYR A N 1
ATOM 774 C CA . TYR A 1 100 ? -0.006 -8.277 -1.686 1.00 97.06 100 TYR A CA 1
ATOM 775 C C . TYR A 1 100 ? -1.203 -8.050 -0.766 1.00 97.06 100 TYR A C 1
ATOM 777 O O . TYR A 1 100 ? -1.973 -7.103 -0.943 1.00 97.06 100 TYR A O 1
ATOM 785 N N . PHE A 1 101 ? -1.331 -8.917 0.235 1.00 94.94 101 PHE A N 1
ATOM 786 C CA . PHE A 1 101 ? -2.304 -8.792 1.312 1.00 94.94 101 PHE A CA 1
ATOM 787 C C . PHE A 1 101 ? -1.561 -8.779 2.638 1.00 94.94 101 PHE A C 1
ATOM 789 O O . PHE A 1 101 ? -0.809 -9.705 2.941 1.00 94.94 101 PHE A O 1
ATOM 796 N N . ASN A 1 102 ? -1.778 -7.727 3.419 1.00 97.75 102 ASN A N 1
ATOM 797 C CA . ASN A 1 102 ? -1.280 -7.678 4.780 1.00 97.75 102 ASN A CA 1
ATOM 798 C C . ASN A 1 102 ? -2.159 -8.546 5.689 1.00 97.75 102 ASN A C 1
ATOM 800 O O . ASN A 1 102 ? -3.379 -8.547 5.535 1.00 97.75 102 ASN A O 1
ATOM 804 N N . ALA A 1 103 ? -1.568 -9.247 6.655 1.00 97.69 103 ALA A N 1
ATOM 805 C CA . ALA A 1 103 ? -2.345 -10.054 7.595 1.00 97.69 103 ALA A CA 1
ATOM 806 C C . ALA A 1 103 ? -3.298 -9.168 8.420 1.00 97.69 103 ALA A C 1
ATOM 808 O O . ALA A 1 103 ? -2.897 -8.118 8.938 1.00 97.69 103 ALA A O 1
ATOM 809 N N . GLY A 1 104 ? -4.564 -9.577 8.517 1.00 97.06 104 GLY A N 1
ATOM 810 C CA . GLY A 1 104 ? -5.648 -8.808 9.128 1.00 97.06 104 GLY A CA 1
ATOM 811 C C . GLY A 1 104 ? -6.391 -7.891 8.148 1.00 97.06 104 GLY A C 1
ATOM 812 O O . GLY A 1 104 ? -7.521 -7.487 8.427 1.00 97.06 104 GLY A O 1
ATOM 813 N N . GLN A 1 105 ? -5.833 -7.602 6.965 1.00 97.44 105 GLN A N 1
ATOM 814 C CA . GLN A 1 105 ? -6.523 -6.810 5.938 1.00 97.44 105 GLN A CA 1
ATOM 815 C C . GLN A 1 105 ? -7.803 -7.518 5.462 1.00 97.44 105 GLN A C 1
ATOM 817 O O . GLN A 1 105 ? -8.827 -6.877 5.223 1.00 97.44 105 GLN A O 1
ATOM 822 N N . GLU A 1 106 ? -7.769 -8.847 5.368 1.00 95.50 106 GLU A N 1
ATOM 823 C CA . GLU A 1 106 ? -8.900 -9.711 5.028 1.00 95.50 106 GLU A CA 1
ATOM 824 C C . GLU A 1 106 ? -10.033 -9.662 6.064 1.00 95.50 106 GLU A C 1
ATOM 826 O O . GLU A 1 106 ? -11.196 -9.857 5.711 1.00 95.50 106 GLU A O 1
ATOM 831 N N . LEU A 1 107 ? -9.706 -9.333 7.317 1.00 96.38 107 LEU A N 1
ATOM 832 C CA . LEU A 1 107 ? -10.662 -9.138 8.410 1.00 96.38 107 LEU A CA 1
ATOM 833 C C . LEU A 1 107 ? -11.042 -7.665 8.611 1.00 96.38 107 LEU A C 1
ATOM 835 O O . LEU A 1 107 ? -11.858 -7.350 9.472 1.00 96.38 107 LEU A O 1
ATOM 839 N N . SER A 1 108 ? -10.515 -6.760 7.777 1.00 96.81 108 SER A N 1
ATOM 840 C CA . SER A 1 108 ? -10.663 -5.309 7.941 1.00 96.81 108 SER A CA 1
ATOM 841 C C . SER A 1 108 ? -10.159 -4.797 9.296 1.00 96.81 108 SER A C 1
ATOM 843 O O . SER A 1 108 ? -10.785 -3.909 9.879 1.00 96.81 108 SER A O 1
ATOM 845 N N . GLU A 1 109 ? -9.029 -5.326 9.772 1.00 97.75 109 GLU A N 1
ATOM 846 C CA . GLU A 1 109 ? -8.335 -4.799 10.949 1.00 97.75 109 GLU A CA 1
ATOM 847 C C . GLU A 1 109 ? -8.097 -3.293 10.829 1.00 97.75 109 GLU A C 1
ATOM 849 O O . GLU A 1 109 ? -7.747 -2.792 9.759 1.00 97.75 109 GLU A O 1
ATOM 854 N N . ILE A 1 110 ? -8.282 -2.563 11.930 1.00 97.75 110 ILE A N 1
ATOM 855 C CA . ILE A 1 110 ? -8.105 -1.101 11.956 1.00 97.75 110 ILE A CA 1
ATOM 856 C C . ILE A 1 110 ? -6.931 -0.654 12.820 1.00 97.75 110 ILE A C 1
ATOM 858 O O . ILE A 1 110 ? -6.355 0.393 12.530 1.00 97.75 110 ILE A O 1
ATOM 862 N N . GLN A 1 111 ? -6.532 -1.450 13.816 1.00 98.00 111 GLN A N 1
ATOM 863 C CA . GLN A 1 111 ? -5.364 -1.166 14.643 1.00 98.00 111 GLN A CA 1
ATOM 864 C C . GLN A 1 111 ? -4.080 -1.377 13.816 1.00 98.00 111 GLN A C 1
ATOM 866 O O . GLN A 1 111 ? -3.901 -2.441 13.204 1.00 98.00 111 GLN A O 1
ATOM 871 N N . PRO A 1 112 ? -3.183 -0.377 13.727 1.00 97.94 112 PRO A N 1
ATOM 872 C CA . PRO A 1 112 ? -1.932 -0.534 12.994 1.00 97.94 112 PRO A CA 1
ATOM 873 C C . PRO A 1 112 ? -0.970 -1.481 13.723 1.00 97.94 112 PRO A C 1
ATOM 875 O O . PRO A 1 112 ? -0.969 -1.569 14.949 1.00 97.94 112 PRO A O 1
ATOM 878 N N . MET A 1 113 ? -0.109 -2.160 12.961 1.00 98.19 113 MET A N 1
ATOM 879 C CA . MET A 1 113 ? 0.937 -3.027 13.528 1.00 98.19 113 MET A CA 1
ATOM 880 C C . MET A 1 113 ? 2.134 -2.211 14.035 1.00 98.19 113 MET A C 1
ATOM 882 O O . MET A 1 113 ? 2.755 -2.577 15.031 1.00 98.19 113 MET A O 1
ATOM 886 N N . ASN A 1 114 ? 2.428 -1.101 13.351 1.00 97.81 114 ASN A N 1
ATOM 887 C CA . ASN A 1 114 ? 3.496 -0.154 13.643 1.00 97.81 114 ASN A CA 1
ATO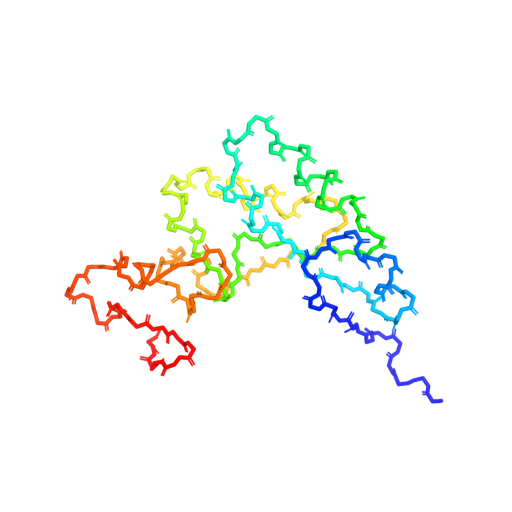M 888 C C . ASN A 1 114 ? 3.097 1.265 13.173 1.00 97.81 114 ASN A C 1
ATOM 890 O O . ASN A 1 114 ? 2.128 1.452 12.436 1.00 97.81 114 ASN A O 1
ATOM 894 N N . LEU A 1 115 ? 3.849 2.282 13.595 1.00 97.50 115 LEU A N 1
ATOM 895 C CA . LEU A 1 115 ? 3.640 3.691 13.241 1.00 97.50 115 LEU A CA 1
ATOM 896 C C . LEU A 1 115 ? 4.715 4.233 12.279 1.00 97.50 115 LEU A C 1
ATOM 898 O O . LEU A 1 115 ? 5.010 5.424 12.313 1.00 97.50 115 LEU A O 1
ATOM 902 N N . GLY A 1 116 ? 5.322 3.372 11.458 1.00 96.00 116 GLY A N 1
ATOM 903 C CA . GLY A 1 116 ? 6.481 3.710 10.628 1.00 96.00 116 GLY A CA 1
ATOM 904 C C . GLY A 1 116 ? 6.184 4.698 9.496 1.00 96.00 116 GLY A C 1
ATOM 905 O O . GLY A 1 116 ? 6.520 5.879 9.570 1.00 96.00 116 GLY A O 1
ATOM 906 N N . LEU A 1 117 ? 5.601 4.208 8.407 1.00 96.56 117 LEU A N 1
ATOM 907 C CA . LEU A 1 117 ? 5.376 4.961 7.178 1.00 96.56 117 LEU A CA 1
ATOM 908 C C . LEU A 1 117 ? 3.994 5.616 7.183 1.00 96.56 117 LEU A C 1
ATOM 910 O O . LEU A 1 117 ? 2.986 4.957 7.412 1.00 96.56 117 LEU A O 1
ATOM 914 N N . ASP A 1 118 ? 3.943 6.914 6.866 1.00 93.88 118 ASP A N 1
ATOM 915 C CA . ASP A 1 118 ? 2.690 7.666 6.672 1.00 93.88 118 ASP A CA 1
ATOM 916 C C . ASP A 1 118 ? 1.701 7.560 7.859 1.00 93.88 118 ASP A C 1
ATOM 918 O O . ASP A 1 118 ? 0.476 7.583 7.709 1.00 93.88 118 ASP A O 1
ATOM 922 N N . ASN A 1 119 ? 2.257 7.455 9.069 1.00 93.38 119 ASN A N 1
ATOM 923 C CA . ASN A 1 119 ? 1.529 7.337 10.325 1.00 93.38 119 ASN A CA 1
ATOM 924 C C . ASN A 1 119 ? 2.051 8.358 11.356 1.00 93.38 119 ASN A C 1
ATOM 926 O O . ASN A 1 119 ? 3.041 9.052 11.130 1.00 93.38 119 ASN A O 1
ATOM 930 N N . ASN A 1 120 ? 1.359 8.491 12.486 1.00 93.69 120 ASN A 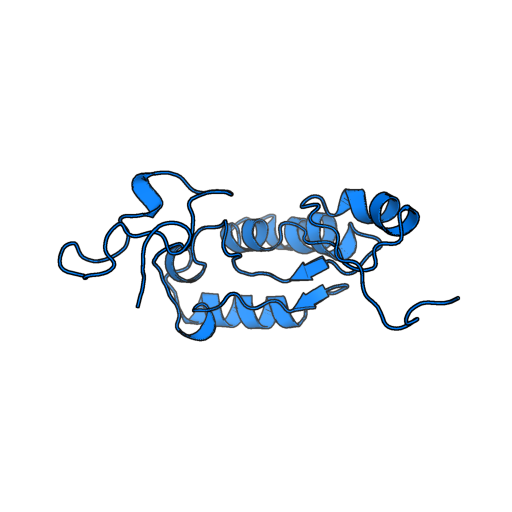N 1
ATOM 931 C CA . ASN A 1 120 ? 1.794 9.307 13.621 1.00 93.69 120 ASN A CA 1
ATOM 932 C C . ASN A 1 120 ? 1.306 8.696 14.946 1.00 93.69 120 ASN A C 1
ATOM 934 O O . ASN A 1 120 ? 0.524 7.748 14.947 1.00 93.69 120 ASN A O 1
ATOM 938 N N . GLU A 1 121 ? 1.729 9.260 16.081 1.00 94.62 121 GLU A N 1
ATOM 939 C CA . GLU A 1 121 ? 1.411 8.734 17.419 1.00 94.62 121 GLU A CA 1
ATOM 940 C C . GLU A 1 121 ? -0.085 8.541 17.683 1.00 94.62 121 GLU A C 1
ATOM 942 O O . GLU A 1 121 ? -0.463 7.600 18.374 1.00 94.62 121 GLU A O 1
ATOM 947 N N . SER A 1 122 ? -0.955 9.387 17.121 1.00 94.94 122 SER A N 1
ATOM 948 C CA . SER A 1 122 ? -2.403 9.243 17.316 1.00 94.94 122 SER A CA 1
ATOM 949 C C . SER A 1 122 ? -2.975 7.990 16.643 1.00 94.94 122 SER A C 1
ATOM 951 O O . SER A 1 122 ? -4.013 7.489 17.072 1.00 94.94 122 SER A O 1
ATOM 953 N N . GLY A 1 123 ? -2.271 7.437 15.649 1.00 93.38 123 GLY A N 1
ATOM 954 C CA . GLY A 1 123 ? -2.680 6.250 14.901 1.00 93.38 123 GLY A CA 1
ATOM 955 C C . GLY A 1 123 ? -2.780 4.979 15.743 1.00 93.38 123 GLY A C 1
ATOM 956 O O . GLY A 1 123 ? -3.481 4.057 15.346 1.00 93.38 123 GLY A O 1
ATOM 957 N N . ARG A 1 124 ? -2.155 4.922 16.928 1.00 96.31 124 ARG A N 1
ATOM 958 C CA . ARG A 1 124 ? -2.304 3.771 17.836 1.00 96.31 124 ARG A CA 1
ATOM 959 C C . ARG A 1 124 ? -3.636 3.756 18.596 1.00 96.31 124 ARG A C 1
ATOM 961 O O . ARG A 1 124 ? -3.954 2.747 19.210 1.00 96.31 124 ARG A O 1
ATOM 968 N N . TYR A 1 125 ? -4.399 4.850 18.599 1.00 97.38 125 TYR A N 1
ATOM 969 C CA . TYR A 1 125 ? -5.602 5.014 19.428 1.00 97.38 125 TYR A CA 1
ATOM 970 C C . TYR A 1 125 ? -6.891 4.988 18.596 1.00 97.38 125 TYR A C 1
ATOM 972 O O . TYR A 1 125 ? -7.727 5.886 18.697 1.00 97.38 125 TYR A O 1
ATOM 980 N N . VAL A 1 126 ? -7.031 3.978 17.734 1.00 96.94 126 VAL A N 1
ATOM 981 C CA . VAL A 1 126 ? -8.152 3.871 16.778 1.00 96.94 126 VAL A CA 1
ATOM 982 C C . VAL A 1 126 ? -9.273 2.939 17.236 1.00 96.94 126 VAL A C 1
ATOM 984 O O . VAL A 1 126 ? -10.388 3.040 16.725 1.00 96.94 126 VAL A O 1
ATOM 987 N N . LEU A 1 127 ? -8.988 2.059 18.196 1.00 97.94 127 LEU A N 1
ATOM 988 C CA . LEU A 1 127 ? -9.968 1.180 18.831 1.00 97.94 127 LEU A CA 1
ATOM 989 C C . LEU A 1 127 ? -10.738 1.895 19.954 1.00 97.94 127 LEU A C 1
ATOM 991 O O . LEU A 1 127 ? -10.408 3.016 20.353 1.00 97.94 127 LEU A O 1
ATOM 995 N N . ASP A 1 128 ? -11.772 1.237 20.480 1.00 97.38 128 ASP A N 1
ATOM 996 C CA . ASP A 1 128 ? -12.446 1.688 21.701 1.00 97.38 128 ASP A CA 1
ATOM 997 C C . ASP A 1 128 ? -11.489 1.606 22.898 1.00 97.38 128 ASP A C 1
ATOM 999 O O . ASP A 1 128 ? -10.681 0.690 22.984 1.00 97.38 128 ASP A O 1
ATOM 1003 N N . LYS A 1 129 ? -11.588 2.528 23.862 1.00 97.31 129 LYS A N 1
ATOM 1004 C CA . LYS A 1 129 ? -10.704 2.534 25.044 1.00 97.31 129 LYS A CA 1
ATOM 1005 C C . LYS A 1 129 ? -10.839 1.291 25.927 1.00 97.31 129 LYS A C 1
ATOM 1007 O O . LYS A 1 129 ? -9.948 1.037 26.731 1.00 97.31 129 LYS A O 1
ATOM 1012 N N . ASN A 1 130 ? -11.958 0.576 25.831 1.00 97.50 130 ASN A N 1
ATOM 1013 C CA . ASN A 1 130 ? -12.196 -0.670 26.556 1.00 97.50 130 ASN A CA 1
ATOM 1014 C C . ASN A 1 130 ? -11.762 -1.907 25.758 1.00 97.50 130 ASN A C 1
ATOM 1016 O O . ASN A 1 130 ? -11.860 -3.019 26.277 1.00 97.50 130 ASN A O 1
ATOM 1020 N N . ASP A 1 131 ? -11.319 -1.734 24.511 1.00 97.50 131 ASP A N 1
ATOM 1021 C CA . ASP A 1 131 ? -10.763 -2.816 23.709 1.00 97.50 131 ASP A CA 1
ATOM 1022 C C . ASP A 1 131 ? -9.402 -3.246 24.295 1.00 97.50 131 ASP A C 1
ATOM 1024 O O . ASP A 1 131 ? -8.559 -2.385 24.569 1.00 97.50 131 ASP A O 1
ATOM 1028 N N . PRO A 1 132 ? -9.153 -4.550 24.517 1.00 96.31 132 PRO A N 1
ATOM 1029 C CA . PRO A 1 132 ? -7.881 -5.030 25.058 1.00 96.31 132 PRO A CA 1
ATOM 1030 C C . PRO A 1 132 ? -6.671 -4.708 24.169 1.00 96.31 132 PRO A C 1
ATOM 1032 O O . PRO A 1 132 ? -5.551 -4.662 24.681 1.00 96.31 132 PRO A O 1
ATOM 1035 N N . GLU A 1 133 ? -6.881 -4.465 22.874 1.00 97.19 133 GLU A N 1
ATOM 1036 C CA . GLU A 1 133 ? -5.837 -4.115 21.910 1.00 97.19 133 GLU A CA 1
ATOM 1037 C C . GLU A 1 133 ? -5.675 -2.596 21.735 1.00 97.19 133 GLU A C 1
ATOM 1039 O O . GLU A 1 133 ? -4.804 -2.133 20.992 1.00 97.19 133 GLU A O 1
ATOM 1044 N N . TYR A 1 134 ? -6.460 -1.792 22.462 1.00 97.69 134 TYR A N 1
ATOM 1045 C CA . TYR A 1 134 ? -6.379 -0.337 22.416 1.00 97.69 134 TYR A CA 1
ATOM 1046 C C . TYR A 1 134 ? -4.969 0.167 22.726 1.00 97.69 134 TYR A C 1
ATOM 1048 O O . TYR A 1 134 ? -4.417 -0.046 23.807 1.00 97.69 134 TYR A O 1
ATOM 1056 N N . GLY A 1 135 ? -4.390 0.905 21.778 1.00 97.19 135 GLY A N 1
ATOM 1057 C CA . GLY A 1 135 ? -3.063 1.483 21.942 1.00 97.19 135 GLY A CA 1
ATOM 1058 C C . GLY A 1 135 ? -1.912 0.514 21.685 1.00 97.19 135 GLY A C 1
ATOM 1059 O O . GLY A 1 135 ? -0.779 0.992 21.634 1.00 97.19 135 GLY A O 1
ATOM 1060 N N . LYS A 1 136 ? -2.136 -0.791 21.519 1.00 97.94 136 LYS A N 1
ATOM 1061 C CA . LYS A 1 136 ? -1.049 -1.752 21.289 1.00 97.94 136 LYS A CA 1
ATOM 1062 C C . LYS A 1 136 ? -0.540 -1.708 19.851 1.00 97.94 136 LYS A C 1
ATOM 1064 O O . LYS A 1 136 ? -1.278 -1.357 18.930 1.00 97.94 136 LYS A O 1
ATOM 1069 N N . LEU A 1 137 ? 0.725 -2.067 19.663 1.00 98.00 137 LEU A N 1
ATOM 1070 C CA . LEU A 1 137 ? 1.367 -2.188 18.356 1.00 98.00 137 LEU A CA 1
ATOM 1071 C C . LEU A 1 137 ? 2.016 -3.570 18.241 1.00 98.00 137 LEU A C 1
ATOM 1073 O O . LEU A 1 137 ? 2.938 -3.875 18.992 1.00 98.00 137 LEU A O 1
ATOM 1077 N N . ALA A 1 138 ? 1.574 -4.390 17.285 1.00 97.50 138 ALA A N 1
ATOM 1078 C CA . ALA A 1 138 ? 2.009 -5.786 17.133 1.00 97.50 138 ALA A CA 1
ATOM 1079 C C . ALA A 1 138 ? 3.529 -5.978 16.954 1.00 97.50 138 ALA A C 1
ATOM 1081 O O . ALA A 1 138 ? 4.050 -7.062 17.195 1.00 97.50 138 ALA A O 1
ATOM 1082 N N . PHE A 1 139 ? 4.260 -4.938 16.540 1.00 96.69 139 PHE A N 1
ATOM 1083 C CA . PHE A 1 139 ? 5.726 -4.983 16.461 1.00 96.69 139 PHE A CA 1
ATOM 1084 C C . PHE A 1 139 ? 6.415 -5.019 17.834 1.00 96.69 139 PHE A C 1
ATOM 1086 O O . PHE A 1 139 ? 7.560 -5.459 17.927 1.00 96.69 139 PHE A O 1
ATOM 1093 N N . PHE A 1 140 ? 5.749 -4.538 18.887 1.00 96.44 140 PHE A N 1
ATOM 1094 C CA . PHE A 1 140 ? 6.360 -4.301 20.200 1.00 96.44 140 PHE A CA 1
ATOM 1095 C C . PHE A 1 140 ? 5.564 -4.899 21.361 1.00 96.44 140 PHE A C 1
ATOM 1097 O O . PHE A 1 140 ? 6.134 -5.171 22.417 1.00 96.44 140 PHE A O 1
ATOM 1104 N N . ASP A 1 141 ? 4.268 -5.120 21.165 1.00 96.75 141 ASP A N 1
ATOM 1105 C CA . ASP A 1 141 ? 3.345 -5.638 22.161 1.00 96.75 141 ASP A CA 1
ATOM 1106 C C . ASP A 1 141 ? 2.829 -7.018 21.745 1.00 96.75 141 ASP A C 1
ATOM 1108 O O . ASP A 1 141 ? 2.677 -7.323 20.563 1.00 96.75 141 ASP A O 1
ATOM 1112 N N . SER A 1 142 ? 2.504 -7.857 22.728 1.00 93.06 142 SER A N 1
ATOM 1113 C CA . SER A 1 142 ? 1.739 -9.075 22.460 1.00 93.06 142 SER A CA 1
ATOM 1114 C C . SER A 1 142 ? 0.298 -8.713 22.104 1.00 93.06 142 SER A C 1
ATOM 1116 O O . SER A 1 142 ? -0.439 -8.186 22.945 1.00 93.06 142 SER A O 1
ATOM 1118 N N . THR A 1 143 ? -0.079 -9.025 20.869 1.00 87.25 143 THR A N 1
ATOM 1119 C CA . THR A 1 143 ? -1.437 -8.889 20.339 1.00 87.25 143 THR A CA 1
ATOM 1120 C C . THR A 1 143 ? -2.072 -10.265 20.165 1.00 87.25 143 THR A C 1
ATOM 1122 O O . THR A 1 143 ? -1.360 -11.267 20.041 1.00 87.25 143 THR A O 1
ATOM 1125 N N . CYS A 1 144 ? -3.399 -10.321 20.228 1.00 69.50 144 CYS A N 1
ATOM 1126 C CA . CYS A 1 144 ? -4.170 -11.560 20.098 1.00 69.50 144 CYS A CA 1
ATOM 1127 C C . CYS A 1 144 ? -4.340 -12.007 18.644 1.00 69.50 144 CYS A C 1
ATOM 1129 O O . CYS A 1 144 ? -4.369 -11.128 17.755 1.00 69.50 144 CYS A O 1
#

Secondary structure (DSSP, 8-state):
----TT--PEE----GGGHHHHHHTT-SEE---HHHHHHTTTSTTHHHIIIIIIGGG-SSPEEE-S--TTS--HHHH---HHHHHHHHHHHHT-TTEEE---TTGGGT--S-S-S-SS--GGGG--S-TTSTTTT--TTTS---

InterPro domains:
  IPR017853 Glycoside hydrolase superfamily [SSF51445] (2-137)

Radius of gyration: 16.52 Å; chains: 1; bounding box: 45×37×42 Å

Foldseek 3Di:
DPPDPPDAAEAADQFQLCQVVCVVVPHQEYAHDLLVLLLVVVDPCSVVCCQVRNQVNHPHQYELDVDELQGFQNCQSDVDPVSLVVSLVVSVPHPSYDYDDYPCNVVSDGAHQHQHPPHDQCSQQSDDPPDPSGSPHVVPDDDD

Sequence (144 aa):
HDADSGFILWSENLDPAAGSKAKAEGYRLISGFSYYDYKHADSACFNRNILCGGFLKSDLPVTASLETPDTPRFAYIHKNVRLRNLLAILNAFMPNSATYFNAGQELSEIQPMNLGLDNNESGRYVLDKNDPEYGKLAFFDSTC

pLDDT: mean 95.75, std 6.36, range [47.22, 98.44]

Organism: NCBI:txid291428